Protein AF-A0A1Q7SQX5-F1 (afdb_monomer_lite)

Structure (mmCIF, N/CA/C/O backbone):
data_AF-A0A1Q7SQX5-F1
#
_entry.id   AF-A0A1Q7SQX5-F1
#
loop_
_atom_site.group_PDB
_atom_site.id
_atom_site.type_symbol
_atom_site.label_atom_id
_atom_site.label_alt_id
_atom_site.label_comp_id
_atom_site.label_asym_id
_atom_site.label_entity_id
_atom_site.label_seq_id
_atom_site.pdbx_PDB_ins_code
_atom_site.Cartn_x
_atom_site.Cartn_y
_atom_site.Cartn_z
_atom_site.occupancy
_atom_site.B_iso_or_equiv
_atom_site.auth_seq_id
_atom_site.auth_comp_id
_atom_site.auth_asym_id
_atom_site.auth_atom_id
_atom_site.pdbx_PDB_model_num
ATOM 1 N N . MET A 1 1 ? -0.844 3.352 19.759 1.00 91.19 1 MET A N 1
ATOM 2 C CA . MET A 1 1 ? -0.386 2.333 18.795 1.00 91.19 1 MET A CA 1
ATOM 3 C C . MET A 1 1 ? -0.325 2.956 17.412 1.00 91.19 1 MET A C 1
ATOM 5 O O . MET A 1 1 ? -1.264 3.651 17.039 1.00 91.19 1 MET A O 1
ATOM 9 N N . ILE A 1 2 ? 0.776 2.759 16.688 1.00 94.75 2 ILE A N 1
ATOM 10 C CA . ILE A 1 2 ? 0.926 3.209 15.299 1.00 94.75 2 ILE A CA 1
ATOM 11 C C . ILE A 1 2 ? 1.023 1.962 14.428 1.00 94.75 2 ILE A C 1
ATOM 13 O O . ILE A 1 2 ? 1.834 1.086 14.715 1.00 94.75 2 ILE A O 1
ATOM 17 N N . VAL A 1 3 ? 0.207 1.894 13.380 1.00 94.50 3 VAL A N 1
ATOM 18 C CA . VAL A 1 3 ? 0.245 0.814 12.391 1.00 94.50 3 VAL A CA 1
ATOM 19 C C . VAL A 1 3 ? 0.692 1.400 11.066 1.00 94.50 3 VAL A C 1
ATOM 21 O O . VAL A 1 3 ? 0.063 2.321 10.545 1.00 94.50 3 VAL A O 1
ATOM 24 N N . ARG A 1 4 ? 1.792 0.860 10.539 1.00 94.12 4 ARG A N 1
ATOM 25 C CA . ARG A 1 4 ? 2.317 1.165 9.210 1.00 94.12 4 ARG A CA 1
ATOM 26 C C . ARG A 1 4 ? 1.989 -0.002 8.295 1.00 94.12 4 ARG A C 1
ATOM 28 O O . ARG A 1 4 ? 2.620 -1.050 8.412 1.00 94.12 4 ARG A O 1
ATOM 35 N N . GLN A 1 5 ? 1.027 0.168 7.400 1.00 89.69 5 GLN A N 1
ATOM 36 C CA . GLN A 1 5 ? 0.538 -0.939 6.585 1.00 89.69 5 GLN A CA 1
ATOM 37 C C . GLN A 1 5 ? 0.032 -0.460 5.223 1.00 89.69 5 GLN A C 1
ATOM 39 O O . GLN A 1 5 ? -0.402 0.676 5.079 1.00 89.69 5 GLN A O 1
ATOM 44 N N . VAL A 1 6 ? 0.106 -1.338 4.224 1.00 90.56 6 VAL A N 1
ATOM 45 C CA . VAL A 1 6 ? -0.572 -1.162 2.934 1.00 90.56 6 VAL A CA 1
ATOM 46 C C . VAL A 1 6 ? -1.986 -1.704 3.056 1.00 90.56 6 VAL A C 1
ATOM 48 O O . VAL A 1 6 ? -2.172 -2.807 3.578 1.00 90.56 6 VAL A O 1
ATOM 51 N N . THR A 1 7 ? -2.972 -0.950 2.582 1.00 94.31 7 THR A N 1
ATOM 52 C CA . THR A 1 7 ? -4.360 -1.421 2.533 1.00 94.31 7 THR A CA 1
ATOM 53 C C . THR A 1 7 ? -4.761 -1.732 1.101 1.00 94.31 7 THR A C 1
ATOM 55 O O . THR A 1 7 ? -4.087 -1.325 0.153 1.00 94.31 7 THR A O 1
ATOM 58 N N . ARG A 1 8 ? -5.862 -2.471 0.928 1.00 94.50 8 ARG A N 1
ATOM 59 C CA . ARG A 1 8 ? -6.390 -2.800 -0.407 1.00 94.50 8 ARG A CA 1
ATOM 60 C C . ARG A 1 8 ? -6.579 -1.557 -1.274 1.00 94.50 8 ARG A C 1
ATOM 62 O O . ARG A 1 8 ? -6.340 -1.610 -2.471 1.00 94.50 8 ARG A O 1
ATOM 69 N N . GLU A 1 9 ? -6.970 -0.449 -0.658 1.00 94.50 9 GLU A N 1
ATOM 70 C CA . GLU A 1 9 ? -7.261 0.827 -1.302 1.00 94.50 9 GLU A CA 1
ATOM 71 C C . GLU A 1 9 ? -6.020 1.604 -1.777 1.00 94.50 9 GLU A C 1
ATOM 73 O O . GLU A 1 9 ? -6.188 2.643 -2.405 1.00 94.50 9 GLU A O 1
ATOM 78 N N . SER A 1 10 ? -4.800 1.169 -1.445 1.00 92.56 10 SER A N 1
ATOM 79 C CA . SER A 1 10 ? -3.543 1.792 -1.910 1.00 92.56 10 SER A CA 1
ATOM 80 C C . SER A 1 10 ? -2.608 0.819 -2.628 1.00 92.56 10 SER A C 1
ATOM 82 O O . SER A 1 10 ? -1.517 1.206 -3.047 1.00 92.56 10 SER A O 1
ATOM 84 N N . ALA A 1 11 ? -3.004 -0.447 -2.776 1.00 90.94 11 ALA A N 1
ATOM 85 C CA . ALA A 1 11 ? -2.141 -1.493 -3.315 1.00 90.94 11 ALA A CA 1
ATOM 86 C C . ALA A 1 11 ? -1.737 -1.252 -4.783 1.00 90.94 11 ALA A C 1
ATOM 88 O O . ALA A 1 11 ? -0.626 -1.603 -5.176 1.00 90.94 11 ALA A O 1
ATOM 89 N N . ASP A 1 12 ? -2.605 -0.640 -5.588 1.00 88.62 12 ASP A N 1
ATOM 90 C CA . ASP A 1 12 ? -2.365 -0.349 -7.007 1.00 88.62 12 ASP A CA 1
ATOM 91 C C . ASP A 1 12 ? -1.499 0.902 -7.251 1.00 88.62 12 ASP A C 1
ATOM 93 O O . ASP A 1 12 ? -0.983 1.094 -8.357 1.00 88.62 12 ASP A O 1
ATOM 97 N N . GLU A 1 13 ? -1.270 1.722 -6.220 1.00 91.31 13 GLU A N 1
ATOM 98 C CA . GLU A 1 13 ? -0.346 2.858 -6.286 1.00 91.31 13 GLU A CA 1
ATOM 99 C C . GLU A 1 13 ? 1.132 2.427 -6.302 1.00 91.31 13 GLU A C 1
ATOM 101 O O . GLU A 1 13 ? 2.017 3.232 -6.606 1.00 91.31 13 GLU A O 1
ATOM 106 N N . TYR A 1 14 ? 1.420 1.165 -5.980 1.00 91.69 14 TYR A N 1
ATOM 107 C CA . TYR A 1 14 ? 2.761 0.600 -6.041 1.00 91.69 14 TYR A CA 1
ATOM 108 C C . TYR A 1 14 ? 3.094 0.213 -7.476 1.00 91.69 14 TYR A C 1
ATOM 110 O O . TYR A 1 14 ? 2.515 -0.704 -8.048 1.00 91.69 14 TYR A O 1
ATOM 118 N N . GLU A 1 15 ? 4.070 0.882 -8.072 1.00 91.25 15 GLU A N 1
ATOM 119 C CA . GLU A 1 15 ? 4.397 0.690 -9.484 1.00 91.25 15 GLU A CA 1
ATOM 120 C C . GLU A 1 15 ? 4.752 -0.762 -9.831 1.00 91.25 15 GLU A C 1
ATOM 122 O O . GLU A 1 15 ? 4.264 -1.300 -10.829 1.00 91.25 15 GLU A O 1
ATOM 127 N N . TYR A 1 16 ? 5.547 -1.4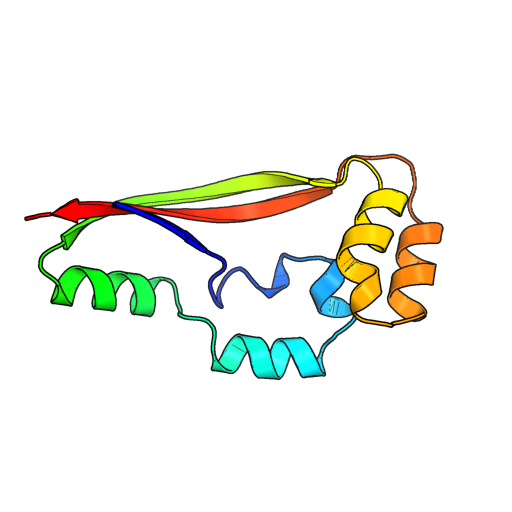25 -8.981 1.00 89.94 16 TYR A N 1
ATOM 128 C CA . TYR A 1 16 ? 5.960 -2.804 -9.224 1.00 89.94 16 TYR A CA 1
ATOM 129 C C . TYR A 1 16 ? 4.781 -3.782 -9.299 1.00 89.94 16 TYR A C 1
ATOM 131 O O . TYR A 1 16 ? 4.878 -4.798 -9.981 1.00 89.94 16 TYR A O 1
ATOM 139 N N . VAL A 1 17 ? 3.664 -3.493 -8.625 1.00 90.56 17 VAL A N 1
ATOM 140 C CA . VAL A 1 17 ? 2.507 -4.394 -8.529 1.00 90.56 17 VAL A CA 1
ATOM 141 C C . VAL A 1 17 ? 1.917 -4.713 -9.906 1.00 90.56 17 VAL A C 1
ATOM 143 O O . VAL A 1 17 ? 1.473 -5.837 -10.140 1.00 90.56 17 VAL A O 1
ATOM 146 N N . ARG A 1 18 ? 2.009 -3.777 -10.858 1.00 89.88 18 ARG A N 1
ATOM 147 C CA . ARG A 1 18 ? 1.543 -3.948 -12.248 1.00 89.88 18 ARG A CA 1
ATOM 148 C C . ARG A 1 18 ? 2.239 -5.092 -12.985 1.00 89.88 18 ARG A C 1
ATOM 150 O O . ARG A 1 18 ? 1.700 -5.615 -13.954 1.00 89.88 18 ARG A O 1
ATOM 157 N N . PHE A 1 19 ? 3.426 -5.482 -12.528 1.00 90.50 19 PHE A N 1
ATOM 158 C CA . PHE A 1 19 ? 4.212 -6.557 -13.123 1.00 90.50 19 PHE A CA 1
ATOM 159 C C . PHE A 1 19 ? 3.922 -7.929 -12.498 1.00 90.50 19 PHE A C 1
ATOM 161 O O . PHE A 1 19 ? 4.403 -8.926 -13.026 1.00 90.50 19 PHE A O 1
ATOM 168 N N . PHE A 1 20 ? 3.131 -8.002 -11.418 1.00 88.81 20 PHE A N 1
ATOM 169 C CA . PHE A 1 20 ? 2.802 -9.244 -10.704 1.00 88.81 20 PHE A CA 1
ATOM 170 C C . PHE A 1 20 ? 1.281 -9.399 -10.491 1.00 88.81 20 PHE A C 1
ATOM 172 O O . PHE A 1 20 ? 0.834 -9.483 -9.345 1.00 88.81 20 PHE A O 1
ATOM 179 N N . PRO A 1 21 ? 0.459 -9.440 -11.556 1.00 89.31 21 PRO A N 1
ATOM 180 C CA . PRO A 1 21 ? -1.004 -9.418 -11.437 1.00 89.31 21 PRO A CA 1
ATOM 181 C C . PRO A 1 21 ? -1.575 -10.591 -10.623 1.00 89.31 21 PRO A C 1
ATOM 183 O O . PRO A 1 21 ? -2.470 -10.392 -9.802 1.00 89.31 21 PRO A O 1
ATOM 186 N N . ASP A 1 22 ? -1.021 -11.797 -10.771 1.00 89.06 22 ASP A N 1
ATOM 187 C CA . ASP A 1 22 ? -1.484 -12.970 -10.017 1.00 89.06 22 ASP A CA 1
ATOM 188 C C . ASP A 1 22 ? -1.147 -12.864 -8.524 1.00 89.06 22 ASP A C 1
ATOM 190 O O . ASP A 1 22 ? -1.966 -13.195 -7.660 1.00 89.06 22 ASP A O 1
ATOM 194 N N . ALA A 1 23 ? 0.048 -12.350 -8.210 1.00 87.75 23 ALA A N 1
ATOM 195 C CA . ALA A 1 23 ? 0.452 -12.080 -6.834 1.00 87.75 23 ALA A CA 1
ATOM 196 C C . ALA A 1 23 ? -0.413 -10.971 -6.224 1.00 87.75 23 ALA A C 1
ATOM 198 O O . ALA A 1 23 ? -0.869 -11.116 -5.094 1.00 87.75 23 ALA A O 1
ATOM 199 N N . LEU A 1 24 ? -0.725 -9.919 -6.988 1.00 89.44 24 LEU A N 1
ATOM 200 C CA . LEU A 1 24 ? -1.636 -8.864 -6.552 1.00 89.44 24 LEU A CA 1
ATOM 201 C C . LEU A 1 24 ? -3.020 -9.422 -6.218 1.00 89.44 24 LEU A C 1
ATOM 203 O O . LEU A 1 24 ? -3.573 -9.096 -5.173 1.00 89.44 24 LEU A O 1
ATOM 207 N N . ALA A 1 25 ? -3.584 -10.282 -7.066 1.00 91.88 25 ALA A N 1
ATOM 208 C CA . ALA A 1 25 ? -4.891 -10.879 -6.809 1.00 91.88 25 ALA A CA 1
ATOM 209 C C . ALA A 1 25 ? -4.902 -11.716 -5.515 1.00 91.88 25 ALA A C 1
ATOM 211 O O . ALA A 1 25 ? -5.887 -11.712 -4.774 1.00 91.88 25 ALA A O 1
ATOM 212 N N . LEU A 1 26 ? -3.807 -12.426 -5.222 1.00 90.19 26 LEU A N 1
ATOM 213 C CA . LEU A 1 26 ? -3.614 -13.143 -3.958 1.00 90.19 26 LEU A CA 1
ATOM 214 C C . LEU A 1 26 ? -3.485 -12.187 -2.767 1.00 90.19 26 LEU A C 1
ATOM 216 O O . LEU A 1 26 ? -4.131 -12.404 -1.739 1.00 90.19 26 LEU A O 1
ATOM 220 N N . ASP A 1 27 ? -2.683 -11.139 -2.917 1.00 89.62 27 ASP A N 1
ATOM 221 C CA . ASP A 1 27 ? -2.421 -10.142 -1.886 1.00 89.62 27 ASP A CA 1
ATOM 222 C C . ASP A 1 27 ? -3.693 -9.365 -1.528 1.00 89.62 27 ASP A C 1
ATOM 224 O O . ASP A 1 27 ? -4.034 -9.262 -0.350 1.00 89.62 27 ASP A O 1
ATOM 228 N N . LEU A 1 28 ? -4.478 -8.927 -2.515 1.00 92.94 28 LEU A N 1
ATOM 229 C CA . LEU A 1 28 ? -5.746 -8.220 -2.305 1.00 92.94 28 LEU A CA 1
ATOM 230 C C . LEU A 1 28 ? -6.778 -9.047 -1.534 1.00 92.94 28 LEU A C 1
ATOM 232 O O . LEU A 1 28 ? -7.606 -8.476 -0.829 1.00 92.94 28 LEU A O 1
ATOM 236 N N . ARG A 1 29 ? -6.743 -10.383 -1.624 1.00 92.44 29 ARG A N 1
ATOM 237 C CA . ARG A 1 29 ? -7.622 -11.248 -0.817 1.00 92.44 29 ARG A CA 1
ATOM 238 C C . ARG A 1 29 ? -7.229 -11.290 0.660 1.00 92.44 29 ARG A C 1
ATOM 240 O O . ARG A 1 29 ? -8.072 -11.596 1.496 1.00 92.44 29 ARG A O 1
ATOM 247 N N . ARG A 1 30 ? -5.958 -11.033 0.976 1.00 90.31 30 ARG A N 1
ATOM 248 C CA . ARG A 1 30 ? -5.389 -11.137 2.331 1.00 90.31 30 ARG A CA 1
ATOM 249 C C . ARG A 1 30 ? -5.216 -9.777 3.002 1.00 90.31 30 ARG A C 1
ATOM 251 O O . ARG A 1 30 ? -5.240 -9.694 4.226 1.00 90.31 30 ARG A O 1
ATOM 258 N N . MET A 1 31 ? -5.013 -8.724 2.215 1.00 93.00 31 MET A N 1
ATOM 259 C CA . MET A 1 31 ? -4.825 -7.368 2.711 1.00 93.00 31 MET A CA 1
ATOM 260 C C . MET A 1 31 ? -6.102 -6.857 3.390 1.00 93.00 31 MET A C 1
ATOM 262 O O . MET A 1 31 ? -7.200 -7.000 2.842 1.00 93.00 31 MET A O 1
ATOM 266 N N . PRO A 1 32 ? -5.992 -6.205 4.557 1.00 93.75 32 PRO A N 1
ATOM 267 C CA . PRO A 1 32 ? -7.137 -5.536 5.146 1.00 93.75 32 PRO A CA 1
ATOM 268 C C . PRO A 1 32 ? -7.538 -4.325 4.297 1.00 93.75 32 PRO A C 1
ATOM 270 O O . PRO A 1 32 ? -6.709 -3.691 3.640 1.00 93.75 32 PRO A O 1
ATOM 273 N N . SER A 1 33 ? -8.824 -3.975 4.336 1.00 95.62 33 SER A N 1
ATOM 274 C CA . SER A 1 33 ? -9.233 -2.610 3.979 1.00 95.62 33 SER A CA 1
ATOM 275 C C . SER A 1 33 ? -8.890 -1.636 5.103 1.00 95.62 33 SER A C 1
ATOM 277 O O . SER A 1 33 ? -8.756 -2.049 6.259 1.00 95.62 33 SER A O 1
ATOM 279 N N . ARG A 1 34 ? -8.851 -0.335 4.798 1.00 95.88 34 ARG A N 1
ATOM 280 C CA . ARG A 1 34 ? -8.736 0.736 5.812 1.00 95.88 34 ARG A CA 1
ATOM 281 C C . ARG A 1 34 ? -9.798 0.603 6.898 1.00 95.88 34 ARG A C 1
ATOM 283 O O . ARG A 1 34 ? -9.520 0.712 8.094 1.00 95.88 34 ARG A O 1
ATOM 290 N N . ASP A 1 35 ? -11.024 0.340 6.462 1.00 96.19 35 ASP A N 1
ATOM 291 C CA . ASP A 1 35 ? -12.172 0.152 7.339 1.00 96.19 35 ASP A CA 1
ATOM 292 C C . ASP A 1 35 ? -12.076 -1.156 8.144 1.00 96.19 35 ASP A C 1
ATOM 294 O O . ASP A 1 35 ? -12.309 -1.161 9.351 1.00 96.19 35 ASP A O 1
ATOM 298 N N . GLY A 1 36 ? -11.646 -2.256 7.517 1.00 96.00 36 GLY A N 1
ATOM 299 C CA . GLY A 1 36 ? -11.430 -3.532 8.207 1.00 96.00 36 GLY A CA 1
ATOM 300 C C . GLY A 1 36 ? -10.373 -3.425 9.307 1.00 96.00 36 GLY A C 1
ATOM 301 O O . GLY A 1 36 ? -10.606 -3.863 10.431 1.00 96.00 36 GLY A O 1
ATOM 302 N N . LEU A 1 37 ? -9.249 -2.766 9.008 1.00 95.50 37 LEU A N 1
ATOM 303 C CA . LEU A 1 37 ? -8.200 -2.482 9.986 1.00 95.50 37 LEU A CA 1
ATOM 304 C C . LEU A 1 37 ? -8.725 -1.604 11.127 1.00 95.50 37 LEU A C 1
ATOM 306 O O . LEU A 1 37 ? -8.484 -1.898 12.293 1.00 95.50 37 LEU A O 1
ATOM 310 N N . THR A 1 38 ? -9.473 -0.546 10.804 1.00 96.31 38 THR A N 1
ATOM 311 C CA . THR A 1 38 ? -10.055 0.339 11.821 1.00 96.31 38 THR A CA 1
ATOM 312 C C . THR A 1 38 ? -10.991 -0.434 12.747 1.00 96.31 38 THR A C 1
ATOM 314 O O . THR A 1 38 ? -10.831 -0.355 13.961 1.00 96.31 38 THR A O 1
ATOM 317 N N . ARG A 1 39 ? -11.916 -1.232 12.200 1.00 97.12 39 ARG A N 1
ATOM 318 C CA . ARG A 1 39 ? -12.861 -2.033 12.994 1.00 97.12 39 ARG A CA 1
ATOM 319 C C . ARG A 1 39 ? -12.170 -3.039 13.909 1.00 97.12 39 ARG A C 1
ATOM 321 O O . ARG A 1 39 ? -12.584 -3.160 15.056 1.00 97.12 39 ARG A O 1
ATOM 328 N N . ALA A 1 40 ? -11.108 -3.696 13.442 1.00 96.06 40 ALA A N 1
ATOM 329 C CA . ALA A 1 40 ? -10.332 -4.615 14.274 1.00 96.06 40 ALA A CA 1
ATOM 330 C C . ALA A 1 40 ? -9.752 -3.916 15.515 1.00 96.06 40 ALA A C 1
ATOM 332 O O . ALA A 1 40 ? -9.795 -4.460 16.608 1.00 96.06 40 ALA A O 1
ATOM 333 N N . PHE A 1 41 ? -9.273 -2.679 15.374 1.00 96.81 41 PHE A N 1
ATOM 334 C CA . PHE A 1 41 ? -8.759 -1.904 16.505 1.00 96.81 41 PHE A CA 1
ATOM 335 C C . PHE A 1 41 ? -9.862 -1.391 17.431 1.00 96.81 41 PHE A C 1
ATOM 337 O O . PHE A 1 41 ? -9.694 -1.417 18.649 1.00 96.81 41 PHE A O 1
ATOM 344 N N . LEU A 1 42 ? -10.987 -0.943 16.867 1.00 96.75 42 LEU A N 1
ATOM 345 C CA . LEU A 1 42 ? -12.138 -0.510 17.662 1.00 96.75 42 LEU A CA 1
ATOM 346 C C . LEU A 1 42 ? -12.667 -1.648 18.549 1.00 96.75 42 LEU A C 1
ATOM 348 O O . LEU A 1 42 ? -12.982 -1.411 19.712 1.00 96.75 42 LEU A O 1
ATOM 352 N N . ALA A 1 43 ? -12.710 -2.877 18.026 1.00 97.50 43 ALA A N 1
ATOM 353 C CA . ALA A 1 43 ? -13.136 -4.060 18.776 1.00 97.50 43 ALA A CA 1
ATOM 354 C C . ALA A 1 43 ? -12.241 -4.361 19.995 1.00 97.50 43 ALA A C 1
ATOM 356 O O . ALA A 1 43 ? -12.719 -4.896 20.988 1.00 97.50 43 ALA A O 1
ATOM 357 N N . GLU A 1 44 ? -10.973 -3.946 19.953 1.00 97.12 44 GLU A N 1
ATOM 358 C CA . GLU A 1 44 ? -9.976 -4.162 21.012 1.00 97.12 44 GLU A CA 1
ATOM 359 C C . GLU A 1 44 ? -9.853 -2.973 21.988 1.00 97.12 44 GLU A C 1
ATOM 361 O O . GLU A 1 44 ? -8.852 -2.832 22.700 1.00 97.12 44 GLU A O 1
ATOM 366 N N . GLY A 1 45 ? -10.846 -2.074 22.013 1.00 97.12 45 GLY A N 1
ATOM 367 C CA . GLY A 1 45 ? -10.863 -0.922 22.922 1.00 97.12 45 GLY A CA 1
ATOM 368 C C . GLY A 1 45 ? -9.858 0.168 22.542 1.00 97.12 45 GLY A C 1
ATOM 369 O O . GLY A 1 45 ? -9.284 0.837 23.404 1.00 97.12 45 GLY A O 1
ATOM 370 N N . PHE A 1 46 ? -9.587 0.336 21.247 1.00 98.00 46 PHE A N 1
ATOM 371 C CA . PHE A 1 46 ? -8.852 1.492 20.748 1.00 98.00 46 PHE A CA 1
ATOM 372 C C . PHE A 1 46 ? -9.788 2.465 20.036 1.00 98.00 46 PHE A C 1
ATOM 374 O O . PHE A 1 46 ? -10.650 2.066 19.270 1.00 98.00 46 PHE A O 1
ATOM 381 N N . GLY A 1 47 ? -9.557 3.763 20.201 1.00 96.56 47 GLY A N 1
ATOM 382 C CA . GLY A 1 47 ? -10.120 4.817 19.366 1.00 96.56 47 GLY A CA 1
ATOM 383 C C . GLY A 1 47 ? -9.174 5.197 18.225 1.00 96.56 47 GLY A C 1
ATOM 384 O O . GLY A 1 47 ? -7.945 5.188 18.373 1.00 96.56 47 GLY A O 1
ATOM 385 N N . ARG A 1 48 ? -9.735 5.584 17.074 1.00 95.38 48 ARG A N 1
ATOM 386 C CA . ARG A 1 48 ? -8.960 6.128 15.949 1.00 95.38 48 ARG A CA 1
ATOM 387 C C . ARG A 1 48 ? -8.558 7.573 16.247 1.00 95.38 48 ARG A C 1
ATOM 389 O O . ARG A 1 48 ? -9.409 8.449 16.332 1.00 95.38 48 ARG A O 1
ATOM 396 N N . ALA A 1 49 ? -7.259 7.823 16.352 1.00 96.56 49 ALA A N 1
ATOM 397 C CA . ALA A 1 49 ? -6.702 9.156 16.580 1.00 96.56 49 ALA A CA 1
ATOM 398 C C . ALA A 1 49 ? -6.232 9.839 15.286 1.00 96.56 49 ALA A C 1
ATOM 400 O O . ALA A 1 49 ? -6.144 11.061 15.237 1.00 96.56 49 ALA A O 1
ATOM 401 N N . GLY A 1 50 ? -5.929 9.075 14.233 1.00 96.25 50 GLY A N 1
ATOM 402 C CA . GLY A 1 50 ? -5.533 9.641 12.947 1.00 96.25 50 GLY A CA 1
ATOM 403 C C . GLY A 1 50 ? -5.283 8.591 11.873 1.00 96.25 50 GLY A C 1
ATOM 404 O O . GLY A 1 50 ? -5.116 7.407 12.162 1.00 96.25 50 GLY A O 1
ATOM 405 N N . HIS A 1 51 ? -5.264 9.042 10.624 1.00 96.94 51 HIS A N 1
ATOM 406 C CA . HIS A 1 51 ? -4.839 8.261 9.468 1.00 96.94 51 HIS A CA 1
ATOM 407 C C . HIS A 1 51 ? -4.213 9.214 8.441 1.00 96.94 51 HIS A C 1
ATOM 409 O O . HIS A 1 51 ? -4.799 10.260 8.153 1.00 96.94 51 HIS A O 1
ATOM 415 N N . ARG A 1 52 ? -3.031 8.879 7.912 1.00 95.94 52 ARG A N 1
ATOM 416 C CA . ARG A 1 52 ? -2.376 9.641 6.843 1.00 95.94 52 ARG A CA 1
ATOM 417 C C . ARG A 1 52 ? -1.614 8.724 5.893 1.00 95.94 52 ARG A C 1
ATOM 419 O O . ARG A 1 52 ? -0.944 7.801 6.342 1.00 95.94 52 ARG A O 1
ATOM 426 N N . ILE A 1 53 ? -1.640 9.055 4.606 1.00 95.19 53 ILE A N 1
ATOM 427 C CA . ILE A 1 53 ? -0.753 8.466 3.601 1.00 95.19 53 ILE A CA 1
ATOM 428 C C . ILE A 1 53 ? 0.518 9.315 3.528 1.00 95.19 53 ILE A C 1
ATOM 430 O O . ILE A 1 53 ? 0.451 10.534 3.355 1.00 95.19 53 ILE A O 1
ATOM 434 N N . VAL A 1 54 ? 1.677 8.683 3.681 1.00 94.19 54 VAL A N 1
ATOM 435 C CA . VAL A 1 54 ? 2.987 9.335 3.614 1.00 94.19 54 VAL A CA 1
ATOM 436 C C . VAL A 1 54 ? 3.783 8.738 2.464 1.00 94.19 54 VAL A C 1
ATOM 438 O O . VAL A 1 54 ? 3.915 7.522 2.370 1.00 94.19 54 VAL A O 1
ATOM 441 N N . ARG A 1 55 ? 4.351 9.591 1.605 1.00 93.75 55 ARG A N 1
ATOM 442 C CA . ARG A 1 55 ? 5.273 9.149 0.553 1.00 93.75 55 ARG A CA 1
ATOM 443 C C . ARG A 1 55 ? 6.645 8.880 1.168 1.00 93.75 55 ARG A C 1
ATOM 445 O O . ARG A 1 55 ? 7.338 9.804 1.587 1.00 93.75 55 ARG A O 1
ATOM 452 N N . HIS A 1 56 ? 7.012 7.608 1.269 1.00 92.56 56 HIS A N 1
ATOM 453 C CA . HIS A 1 56 ? 8.250 7.155 1.895 1.00 92.56 56 HIS A CA 1
ATOM 454 C C . HIS A 1 56 ? 9.289 6.805 0.832 1.00 92.56 56 HIS A C 1
ATOM 456 O O . HIS A 1 56 ? 8.961 6.127 -0.139 1.00 92.56 56 HIS A O 1
ATOM 462 N N . LEU A 1 57 ? 10.539 7.241 1.025 1.00 95.31 57 LEU A N 1
ATOM 463 C CA . LEU A 1 57 ? 11.643 6.891 0.131 1.00 95.31 57 LEU A CA 1
ATOM 464 C C . LEU A 1 57 ? 11.857 5.374 0.153 1.00 95.31 57 LEU A C 1
ATOM 466 O O . LEU A 1 57 ? 12.383 4.836 1.126 1.00 95.31 57 LEU A O 1
ATOM 470 N N . PHE A 1 58 ? 11.461 4.698 -0.921 1.00 93.94 58 PHE A N 1
ATOM 471 C CA . PHE A 1 58 ? 11.591 3.253 -1.034 1.00 93.94 58 PHE A CA 1
ATOM 472 C C . PHE A 1 58 ? 12.913 2.851 -1.681 1.00 93.94 58 PHE A C 1
ATOM 474 O O . PHE A 1 58 ? 13.549 1.912 -1.213 1.00 93.94 58 PHE A O 1
ATOM 481 N N . ALA A 1 59 ? 13.361 3.563 -2.714 1.00 95.38 59 ALA A N 1
ATOM 482 C CA . ALA A 1 59 ? 14.627 3.311 -3.400 1.00 95.38 59 ALA A CA 1
ATOM 483 C C . ALA A 1 59 ? 15.209 4.625 -3.940 1.00 95.38 59 ALA A C 1
ATOM 485 O O . ALA A 1 59 ? 14.460 5.524 -4.306 1.00 95.38 59 ALA A O 1
ATOM 486 N N . ARG A 1 60 ? 16.537 4.764 -3.993 1.00 95.62 60 ARG A N 1
ATOM 487 C CA . ARG A 1 60 ? 17.212 5.974 -4.501 1.00 95.62 60 ARG A CA 1
ATOM 488 C C . ARG A 1 60 ? 17.369 5.989 -6.023 1.00 95.62 60 ARG A C 1
ATOM 490 O O . ARG A 1 60 ? 17.729 7.019 -6.583 1.00 95.62 60 ARG A O 1
ATOM 497 N N . SER A 1 61 ? 17.140 4.855 -6.676 1.00 95.06 61 SER A N 1
ATOM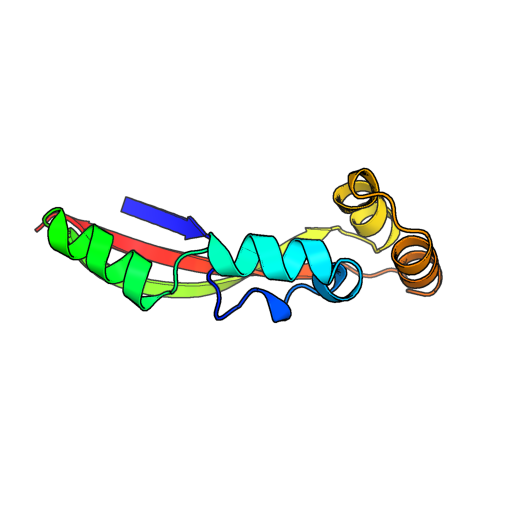 498 C CA . SER A 1 61 ? 17.203 4.693 -8.129 1.00 95.06 61 SER A CA 1
ATOM 499 C C . SER A 1 61 ? 16.370 3.494 -8.572 1.00 95.06 61 SER A C 1
ATOM 501 O O . SER A 1 61 ? 16.092 2.601 -7.768 1.00 95.06 61 SER A O 1
ATOM 503 N N . TYR A 1 62 ? 16.041 3.412 -9.863 1.00 94.06 62 TYR A N 1
ATOM 504 C CA . TYR A 1 62 ? 15.385 2.227 -10.423 1.00 94.06 62 TYR A CA 1
ATOM 505 C C . TYR A 1 62 ? 16.267 0.974 -10.391 1.00 94.06 62 TYR A C 1
ATOM 507 O O . TYR A 1 62 ? 15.743 -0.133 -10.313 1.00 94.06 62 TYR A O 1
ATOM 515 N N . ALA A 1 63 ? 17.595 1.122 -10.362 1.00 91.94 63 ALA A N 1
ATOM 516 C CA . ALA A 1 63 ? 18.504 -0.001 -10.138 1.00 91.94 63 ALA A CA 1
ATOM 517 C C . ALA A 1 63 ? 18.367 -0.565 -8.711 1.00 91.94 63 ALA A C 1
ATOM 519 O O . ALA A 1 63 ? 18.305 -1.781 -8.520 1.00 91.94 63 ALA A O 1
ATOM 520 N N . GLU A 1 64 ? 18.266 0.309 -7.702 1.00 92.88 64 GLU A N 1
ATOM 521 C CA . GLU A 1 64 ? 17.978 -0.107 -6.326 1.00 92.88 64 GLU A CA 1
ATOM 522 C C . GLU A 1 64 ? 16.549 -0.656 -6.197 1.00 92.88 64 GLU A C 1
ATOM 524 O O . GLU A 1 64 ? 16.339 -1.659 -5.514 1.00 92.88 64 GLU A O 1
ATOM 529 N N . TYR A 1 65 ? 15.582 -0.039 -6.885 1.00 93.06 65 TYR A N 1
ATOM 530 C CA . TYR A 1 65 ? 14.194 -0.492 -6.902 1.00 93.06 65 TYR A CA 1
ATOM 531 C C . TYR A 1 65 ? 14.083 -1.905 -7.459 1.00 93.06 65 TYR A C 1
ATOM 533 O O . TYR A 1 65 ? 13.510 -2.783 -6.812 1.00 93.06 65 TYR A O 1
ATOM 541 N N . HIS A 1 66 ? 14.735 -2.138 -8.603 1.00 91.62 66 HIS A N 1
ATOM 542 C CA . HIS A 1 66 ? 14.865 -3.453 -9.195 1.00 91.62 66 HIS A CA 1
ATOM 543 C C . HIS A 1 66 ? 15.431 -4.428 -8.175 1.00 91.62 66 HIS A C 1
ATOM 545 O O . HIS A 1 66 ? 14.743 -5.375 -7.839 1.00 91.62 66 HIS A O 1
ATOM 551 N N . ARG A 1 67 ? 16.604 -4.160 -7.588 1.00 90.12 67 ARG A N 1
ATOM 552 C CA . ARG A 1 67 ? 17.239 -5.059 -6.609 1.00 90.12 67 ARG A CA 1
ATOM 553 C C . ARG A 1 67 ? 16.330 -5.427 -5.426 1.00 90.12 67 ARG A C 1
ATOM 555 O O . ARG A 1 67 ? 16.380 -6.560 -4.953 1.00 90.12 67 ARG A O 1
ATOM 562 N N . LYS A 1 68 ? 15.524 -4.483 -4.926 1.00 90.31 68 LYS A N 1
ATOM 563 C CA . LYS A 1 68 ? 14.595 -4.709 -3.802 1.00 90.31 68 LYS A CA 1
ATOM 564 C C . LYS A 1 68 ? 13.420 -5.611 -4.175 1.00 90.31 68 LYS A C 1
ATOM 566 O O . LYS A 1 68 ? 12.956 -6.386 -3.343 1.00 90.31 68 LYS A O 1
ATOM 571 N N . ILE A 1 69 ? 12.945 -5.513 -5.412 1.00 88.75 69 ILE A N 1
ATOM 572 C CA . ILE A 1 69 ? 11.765 -6.233 -5.900 1.00 88.75 69 ILE A CA 1
ATOM 573 C C . ILE A 1 69 ? 12.145 -7.498 -6.693 1.00 88.75 69 ILE A C 1
ATOM 575 O O . ILE A 1 69 ? 11.359 -8.437 -6.758 1.00 88.75 69 ILE A O 1
ATOM 579 N N . SER A 1 70 ? 13.353 -7.580 -7.255 1.00 75.06 70 SER A N 1
ATOM 580 C CA . SER A 1 70 ? 13.794 -8.589 -8.231 1.00 75.06 70 SER A CA 1
ATOM 581 C C . SER A 1 70 ? 13.896 -10.003 -7.675 1.00 75.06 70 SER A C 1
ATOM 583 O O . SER A 1 70 ? 13.906 -10.951 -8.455 1.00 75.06 70 SER A O 1
ATOM 585 N N . LEU A 1 71 ? 13.857 -10.175 -6.347 1.00 66.44 71 LEU A N 1
ATOM 586 C CA . LEU A 1 71 ? 13.600 -11.480 -5.723 1.00 66.44 71 LEU A CA 1
ATOM 587 C C . LEU A 1 71 ? 12.260 -12.099 -6.176 1.00 66.44 71 LEU A C 1
ATOM 589 O O . LEU A 1 71 ? 12.039 -13.286 -5.968 1.00 66.44 71 LEU A O 1
ATOM 593 N N . ARG A 1 72 ? 11.375 -11.313 -6.808 1.00 63.97 72 ARG A N 1
ATOM 594 C CA . ARG A 1 72 ? 10.075 -11.736 -7.346 1.00 63.97 72 ARG A CA 1
ATOM 595 C C . ARG A 1 72 ? 10.109 -12.180 -8.824 1.00 63.97 72 ARG A C 1
ATOM 597 O O . ARG A 1 72 ? 9.101 -12.676 -9.309 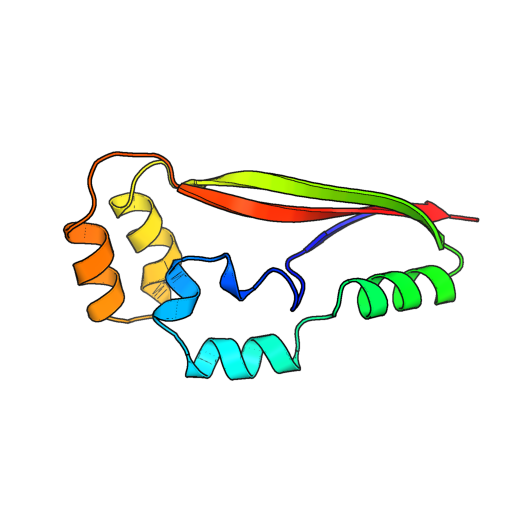1.00 63.97 72 ARG A O 1
ATOM 604 N N . GLY A 1 73 ? 11.246 -12.060 -9.527 1.00 60.03 73 GLY A N 1
ATOM 605 C CA . GLY A 1 73 ? 11.555 -12.884 -10.712 1.00 60.03 73 GLY A CA 1
ATOM 606 C C . GLY A 1 73 ? 10.872 -12.567 -12.054 1.00 60.03 73 GLY A C 1
ATOM 607 O O . GLY A 1 73 ? 10.510 -13.500 -12.764 1.00 60.03 73 GLY A O 1
ATOM 608 N N . LEU A 1 74 ? 10.721 -11.296 -12.458 1.00 74.44 74 LEU A N 1
ATOM 609 C CA . LEU A 1 74 ? 10.091 -10.950 -13.749 1.00 74.44 74 LEU A CA 1
ATOM 610 C C . LEU A 1 74 ? 10.956 -10.068 -14.662 1.00 74.44 74 LEU A C 1
ATOM 612 O O . LEU A 1 74 ? 11.218 -8.901 -14.374 1.00 74.44 74 LEU A O 1
ATOM 616 N N . ALA A 1 75 ? 11.294 -10.602 -15.843 1.00 83.38 75 ALA A N 1
ATOM 617 C CA . ALA A 1 75 ? 12.069 -9.908 -16.878 1.00 83.38 75 ALA A CA 1
ATOM 618 C C . ALA A 1 75 ? 11.383 -8.632 -17.409 1.00 83.38 75 ALA A C 1
ATOM 620 O O . ALA A 1 75 ? 12.051 -7.704 -17.859 1.00 83.38 75 ALA A O 1
ATOM 621 N N . ALA A 1 76 ? 10.046 -8.564 -17.369 1.00 85.06 76 ALA A N 1
ATOM 622 C CA . ALA A 1 76 ? 9.304 -7.364 -17.763 1.00 85.06 76 ALA A CA 1
ATOM 623 C C . ALA A 1 76 ? 9.558 -6.187 -16.808 1.00 85.06 76 ALA A C 1
ATOM 625 O O . ALA A 1 76 ? 9.767 -5.065 -17.266 1.00 85.06 76 ALA A O 1
ATOM 626 N N . PHE A 1 77 ? 9.606 -6.456 -15.502 1.00 88.25 77 PHE A N 1
ATOM 627 C CA . PHE A 1 77 ? 9.931 -5.453 -14.492 1.00 88.25 77 PHE A CA 1
ATOM 628 C C . PHE A 1 77 ? 11.393 -5.006 -14.600 1.00 88.25 77 PHE A C 1
ATOM 630 O O . PHE A 1 77 ? 11.681 -3.815 -14.547 1.00 88.25 77 PHE A O 1
ATOM 637 N N . GLU A 1 78 ? 12.315 -5.937 -14.857 1.00 88.56 78 GLU A N 1
ATOM 638 C CA . GLU A 1 78 ? 13.716 -5.593 -15.111 1.00 88.56 78 GLU A CA 1
ATOM 639 C C . GLU A 1 78 ? 13.874 -4.645 -16.310 1.00 88.56 78 GLU A C 1
ATOM 641 O O . GLU A 1 78 ? 14.553 -3.621 -16.204 1.00 88.56 78 GLU A O 1
ATOM 646 N N . ARG A 1 79 ? 13.227 -4.952 -17.446 1.00 89.44 79 ARG A N 1
ATOM 647 C CA . ARG A 1 79 ? 13.251 -4.076 -18.631 1.00 89.44 79 ARG A CA 1
ATOM 648 C C . ARG A 1 79 ? 12.704 -2.690 -18.318 1.00 89.44 79 ARG A C 1
ATOM 650 O O . ARG A 1 79 ? 13.305 -1.706 -18.738 1.00 89.44 79 ARG A O 1
ATOM 657 N N . HIS A 1 80 ? 11.605 -2.621 -17.568 1.00 91.00 80 HIS A N 1
ATOM 658 C CA . HIS A 1 80 ? 11.040 -1.356 -17.112 1.00 91.00 80 HIS A CA 1
ATOM 659 C C . HIS A 1 80 ? 12.051 -0.564 -16.282 1.00 91.00 80 HIS A C 1
ATOM 661 O O . HIS A 1 80 ? 12.372 0.563 -16.637 1.00 91.00 80 HIS A O 1
ATOM 667 N N . CYS A 1 81 ? 12.645 -1.166 -15.249 1.00 91.00 81 CYS A N 1
ATOM 668 C CA . CYS A 1 81 ? 13.637 -0.492 -14.413 1.00 91.00 81 CYS A CA 1
ATOM 669 C C . CYS A 1 81 ? 14.868 -0.014 -15.194 1.00 91.00 81 CYS A C 1
ATOM 671 O O . CYS A 1 81 ? 15.392 1.052 -14.891 1.00 91.00 81 CYS A O 1
ATOM 673 N N . ARG A 1 82 ? 15.334 -0.777 -16.193 1.00 89.19 82 ARG A N 1
ATOM 674 C CA . ARG A 1 82 ? 16.469 -0.380 -1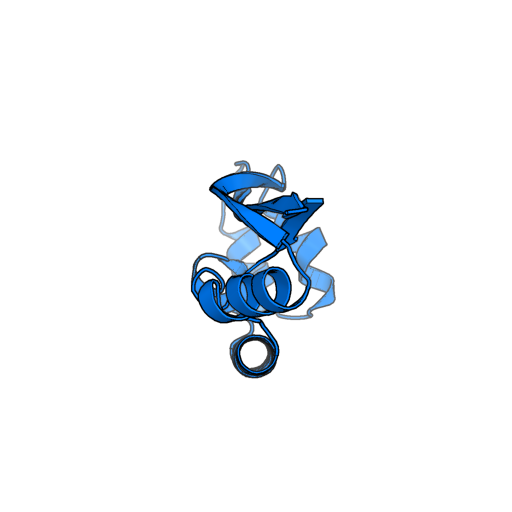7.045 1.00 89.19 82 ARG A CA 1
ATOM 675 C C . ARG A 1 82 ? 16.141 0.789 -17.974 1.00 89.19 82 ARG A C 1
ATOM 677 O O . ARG A 1 82 ? 17.034 1.566 -18.288 1.00 89.19 82 ARG A O 1
ATOM 684 N N . ALA A 1 83 ? 14.894 0.892 -18.433 1.00 90.94 83 ALA A N 1
ATOM 685 C CA . ALA A 1 83 ? 14.446 1.989 -19.290 1.00 90.94 83 ALA A CA 1
ATOM 686 C C . ALA A 1 83 ? 14.265 3.309 -18.519 1.00 90.94 83 ALA A C 1
ATOM 688 O O . ALA A 1 83 ? 14.210 4.374 -19.131 1.00 90.94 83 ALA A O 1
ATOM 689 N N . GLN A 1 84 ? 14.167 3.244 -17.190 1.00 89.44 84 GLN A N 1
ATOM 690 C CA . GLN A 1 84 ? 13.982 4.411 -16.337 1.00 89.44 84 GLN A CA 1
ATOM 691 C C . GLN A 1 84 ? 15.317 5.052 -15.942 1.00 89.44 84 GLN A C 1
ATOM 693 O O . GLN A 1 84 ? 16.347 4.393 -15.806 1.00 89.44 84 GLN A O 1
ATOM 698 N N . GLY A 1 85 ? 15.287 6.373 -15.760 1.00 76.00 85 GLY A N 1
ATOM 699 C CA . GLY A 1 85 ? 16.463 7.174 -15.433 1.00 76.00 85 GLY A CA 1
ATOM 700 C C . GLY A 1 85 ? 16.876 7.130 -13.958 1.00 76.00 85 GLY A C 1
ATOM 701 O O . GLY A 1 85 ? 16.388 6.346 -13.139 1.00 76.00 85 GLY A O 1
ATOM 702 N N . ALA A 1 86 ? 17.790 8.033 -13.605 1.00 77.69 86 ALA A N 1
ATOM 703 C CA . ALA A 1 86 ? 18.169 8.274 -12.221 1.00 77.69 86 ALA A CA 1
ATOM 704 C C . ALA A 1 86 ? 17.075 9.082 -11.507 1.00 77.69 86 ALA A C 1
ATOM 706 O O . ALA A 1 86 ? 16.716 10.176 -11.937 1.00 77.69 86 ALA A O 1
ATOM 707 N N . GLY A 1 87 ? 16.560 8.552 -10.402 1.00 88.06 87 GLY A N 1
ATOM 708 C CA . GLY A 1 87 ? 15.599 9.258 -9.565 1.00 88.06 87 GLY A CA 1
ATOM 709 C C . GLY A 1 87 ? 15.126 8.397 -8.395 1.00 88.06 87 GLY A C 1
ATOM 710 O O . GLY A 1 87 ? 15.053 7.175 -8.539 1.00 88.06 87 GLY A O 1
ATOM 711 N N . PRO A 1 88 ? 14.828 9.003 -7.236 1.00 94.81 88 PRO A N 1
ATOM 712 C CA . PRO A 1 88 ? 14.258 8.287 -6.104 1.00 94.81 88 PRO A CA 1
ATOM 713 C C . PRO A 1 88 ? 12.813 7.850 -6.379 1.00 94.81 88 PRO A C 1
ATOM 715 O O . PRO A 1 88 ? 12.028 8.581 -6.980 1.00 94.81 88 PRO A O 1
ATOM 718 N N . ILE A 1 89 ? 12.451 6.675 -5.870 1.00 95.06 89 ILE A N 1
ATOM 719 C CA . ILE A 1 89 ? 11.099 6.124 -5.899 1.00 95.06 89 ILE A CA 1
ATOM 720 C C . ILE A 1 89 ? 10.499 6.304 -4.508 1.00 95.06 89 ILE A C 1
ATOM 722 O O . ILE A 1 89 ? 11.073 5.857 -3.507 1.00 95.06 89 ILE A O 1
ATOM 726 N N . TYR A 1 90 ? 9.331 6.940 -4.457 1.00 94.56 90 TYR A N 1
ATOM 727 C CA . TYR A 1 90 ? 8.569 7.134 -3.232 1.00 94.56 90 TYR A CA 1
ATOM 728 C C . TYR A 1 90 ? 7.259 6.359 -3.280 1.00 94.56 90 TYR A C 1
ATOM 730 O O . TYR A 1 90 ? 6.394 6.636 -4.110 1.00 94.56 90 TYR A O 1
ATOM 738 N N . GLU A 1 91 ? 7.084 5.445 -2.334 1.00 93.69 91 GLU A N 1
ATOM 739 C CA . GLU A 1 91 ? 5.880 4.623 -2.241 1.00 93.69 91 GLU A CA 1
ATOM 740 C C . GLU A 1 91 ? 4.913 5.187 -1.188 1.00 93.69 91 GLU A C 1
ATOM 742 O O . GLU A 1 91 ? 5.356 5.719 -0.160 1.00 93.69 91 GLU A O 1
ATOM 747 N N . PRO A 1 92 ? 3.594 5.122 -1.432 1.00 93.44 92 PRO A N 1
ATOM 748 C CA . PRO A 1 92 ? 2.593 5.614 -0.497 1.00 93.44 92 PRO A CA 1
ATOM 749 C C . PRO A 1 92 ? 2.415 4.616 0.642 1.00 93.44 92 PRO A C 1
ATOM 751 O O . PRO A 1 92 ? 2.065 3.470 0.422 1.00 93.44 92 PRO A O 1
ATOM 754 N N . VAL A 1 93 ? 2.642 5.040 1.877 1.00 91.12 93 VAL 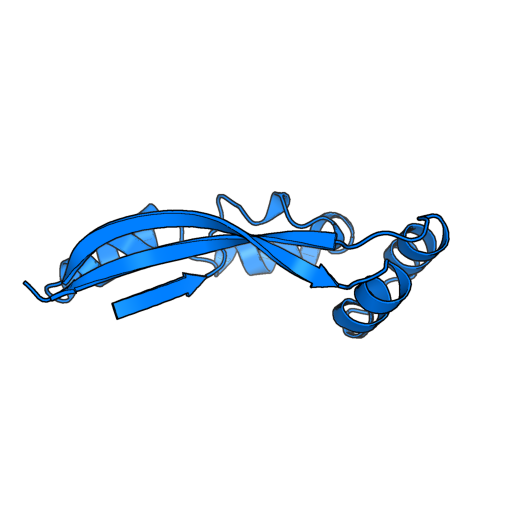A N 1
ATOM 755 C CA . VAL A 1 93 ? 2.504 4.187 3.057 1.00 91.12 93 VAL A CA 1
ATOM 756 C C . VAL A 1 93 ? 1.407 4.742 3.944 1.00 91.12 93 VAL A C 1
ATOM 758 O O . VAL A 1 93 ? 1.447 5.921 4.302 1.00 91.12 93 VAL A O 1
ATOM 761 N N . GLU A 1 94 ? 0.465 3.900 4.358 1.00 95.00 94 GLU A N 1
ATOM 762 C CA . GLU A 1 94 ? -0.577 4.326 5.288 1.00 95.00 94 GLU A CA 1
ATOM 763 C C . GLU A 1 94 ? -0.102 4.209 6.734 1.00 95.00 94 GLU A C 1
ATOM 765 O O . GLU A 1 94 ? 0.428 3.182 7.172 1.00 95.00 94 GLU A O 1
ATOM 770 N N . LEU A 1 95 ? -0.293 5.297 7.474 1.00 96.50 95 LEU A N 1
ATOM 771 C CA . LEU A 1 95 ? -0.018 5.404 8.896 1.00 96.50 95 LEU A CA 1
ATOM 772 C C . LEU A 1 95 ? -1.331 5.611 9.637 1.00 96.50 95 LEU A C 1
ATOM 774 O O . LEU A 1 95 ? -1.942 6.679 9.553 1.00 96.50 95 LEU A O 1
ATOM 778 N N . PHE A 1 96 ? -1.737 4.601 10.395 1.00 97.50 96 PHE A N 1
ATOM 779 C CA . PHE A 1 96 ? -2.872 4.679 11.302 1.00 97.50 96 PHE A CA 1
ATOM 780 C C . PHE A 1 96 ? -2.375 4.940 12.717 1.00 97.50 96 PHE A C 1
ATOM 782 O O . PHE A 1 96 ? -1.430 4.302 13.186 1.00 97.50 96 PHE A O 1
ATOM 789 N N . VAL A 1 97 ? -3.032 5.863 13.412 1.00 97.56 97 VAL A N 1
ATOM 790 C CA . VAL A 1 97 ? -2.761 6.163 14.817 1.00 97.56 97 VAL A CA 1
ATOM 791 C C . VAL A 1 97 ? -3.994 5.803 15.625 1.00 97.56 97 VAL A C 1
ATOM 793 O O . VAL A 1 97 ? -5.076 6.351 15.411 1.00 97.56 97 VAL A O 1
ATOM 796 N N . PHE A 1 98 ? -3.807 4.908 16.586 1.00 97.56 98 PHE A N 1
ATOM 797 C CA . PHE A 1 98 ? -4.834 4.455 17.511 1.00 97.56 98 PHE A CA 1
ATOM 798 C C . PHE A 1 98 ? -4.427 4.774 18.950 1.00 97.56 98 PHE A C 1
ATOM 800 O O . PHE A 1 98 ? -3.249 4.661 19.317 1.00 97.56 98 PHE A O 1
ATOM 807 N N . ARG A 1 99 ? -5.392 5.159 19.781 1.00 96.81 99 ARG A N 1
ATOM 808 C CA . ARG A 1 99 ? -5.208 5.417 21.217 1.00 96.81 99 ARG A CA 1
ATOM 809 C C . ARG A 1 99 ? -6.114 4.483 22.002 1.00 96.81 99 ARG A C 1
ATOM 811 O O . ARG A 1 99 ? -7.234 4.254 21.572 1.00 96.81 99 ARG A O 1
ATOM 818 N N . ARG A 1 100 ? -5.619 3.913 23.099 1.00 94.12 100 ARG A N 1
ATOM 819 C CA . ARG A 1 100 ? -6.446 3.060 23.957 1.00 94.12 100 ARG A CA 1
ATOM 820 C C . ARG A 1 100 ? -7.494 3.939 24.639 1.00 94.12 100 ARG A C 1
ATOM 822 O O . ARG A 1 100 ? -7.143 5.041 25.067 1.00 94.12 100 ARG A O 1
ATOM 829 N N . THR A 1 101 ? -8.741 3.486 24.630 1.00 83.94 101 THR A N 1
ATOM 830 C CA . THR A 1 101 ? -9.851 4.123 25.350 1.00 83.94 101 THR A CA 1
ATOM 831 C C . THR A 1 101 ? -9.956 3.583 26.760 1.00 83.94 101 THR A C 1
ATOM 833 O O . THR A 1 101 ? -9.618 2.390 26.942 1.00 83.94 101 THR A O 1
#

pLDDT: mean 91.35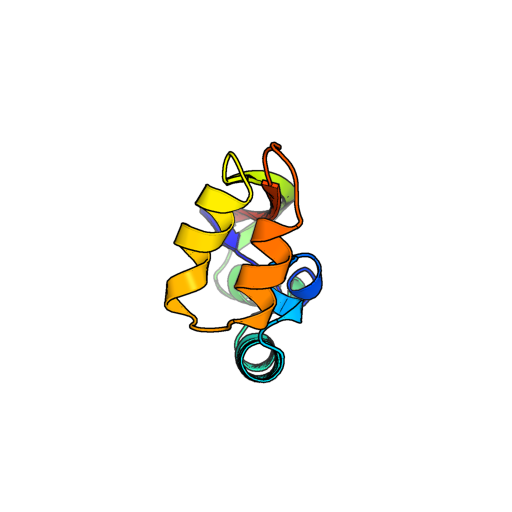, std 6.71, range [60.03, 98.0]

Radius of gyration: 16.1 Å; chains: 1; bounding box: 32×23×45 Å

Secondary structure (DSSP, 8-state):
-EEEE--GGGGGGSGGGGG-HHHHHHHHHHSPPHHHHHHHHHHTTEEEEEEEEEEEEEESSHHHHHHHHGGG--HHHHHHHHHS-S--EEEEEEEEEEEE-

Foldseek 3Di:
DKDKDDALVQLVVDPCCVQPVVVNVVCSVVGHHPVRVQVVQVVVQKDWPDKDKDFAFPDQALVRVCVVCCVVPDPVSVVVSVVDDGGTHTGIIMMTDIDHD

Sequence (101 aa):
MIVRQVTRESADEYEYVRFFPDALALDLRRMPSRDGLTRAFLAEGFGRAGHRIVRHLFARSYAEYHRKISLRGLAAFERHCRAQGAGPIYEPVELFVFRRT